Protein AF-A0A834F6U3-F1 (afdb_monomer_lite)

Sequence (117 aa):
MVTADEQFSKVERSLKWQFEKYKKMIDALPEDVEKRSEDFVEVYHNKLGDKRLNTLYESVIGVSKVFSKPILQVYKEDPCSDRDSMITLCHQLFYLFGIGCI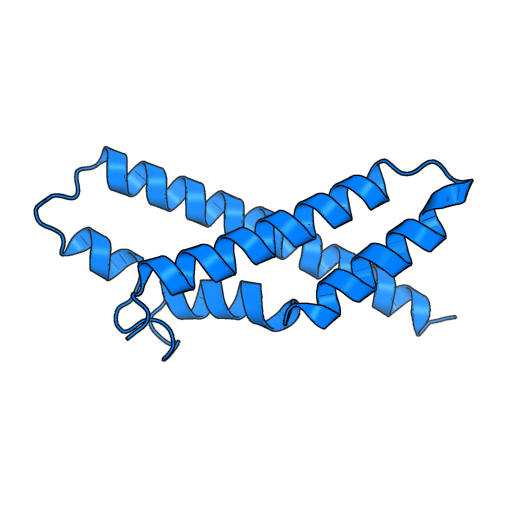TTMAHAVLIGTTWSA

Organism: Oryzias melastigma (NCBI:txid30732)

Secondary structure (DSSP, 8-state):
---HHHHHHHHHHHHHHHHHHHHHHHT--GGGHHHHHHHHHHHHHHTTHHHHHHHHHHHHTT--TTSSS-HHHHHHH-TT--HHHHHHHHHHHHHHHHHHHHHHHHHHHHHHHHS--

InterPro domains:
  IPR039051 SE-cephalotoxin-like [PTHR40472] (4-113)
  IPR060559 Cephalotoxin-like, helical domain [PF27742] (4-114)

pLDDT: mean 78.99, std 13.83, range [40.97, 95.25]

Structure (mmCIF, N/CA/C/O backbone):
data_AF-A0A834F6U3-F1
#
_entry.id   AF-A0A834F6U3-F1
#
loop_
_atom_site.group_PDB
_atom_site.id
_atom_site.type_symbol
_atom_site.label_atom_id
_atom_site.label_alt_id
_atom_site.label_comp_id
_atom_site.label_asym_id
_atom_site.label_entity_id
_atom_site.label_seq_id
_atom_site.pdbx_PDB_ins_code
_atom_site.Cartn_x
_atom_site.Cartn_y
_atom_site.Cartn_z
_atom_site.occupancy
_atom_site.B_iso_or_equiv
_atom_site.auth_seq_id
_atom_site.auth_comp_id
_atom_site.auth_asym_id
_atom_site.auth_atom_id
_atom_site.pdbx_PDB_model_num
ATOM 1 N N . MET A 1 1 ? -7.287 3.026 -24.358 1.00 43.53 1 MET A N 1
ATOM 2 C CA . MET A 1 1 ? -6.412 2.062 -23.657 1.00 43.53 1 MET A CA 1
ATOM 3 C C . MET A 1 1 ? -5.811 2.790 -22.474 1.00 43.53 1 MET A C 1
ATOM 5 O O . MET A 1 1 ? -5.288 3.871 -22.681 1.00 43.53 1 MET A O 1
ATOM 9 N N . VAL A 1 2 ? -5.955 2.249 -21.266 1.00 53.31 2 VAL A N 1
ATOM 10 C CA . VAL A 1 2 ? -5.256 2.748 -20.068 1.00 53.31 2 VAL A CA 1
ATOM 11 C C . VAL A 1 2 ? -3.812 2.255 -20.178 1.00 53.31 2 VAL A C 1
ATOM 13 O O . VAL A 1 2 ? -3.614 1.082 -20.497 1.00 53.31 2 VAL A O 1
ATOM 16 N N . THR A 1 3 ? -2.821 3.127 -20.005 1.00 62.66 3 THR A N 1
ATOM 17 C CA . THR A 1 3 ? -1.404 2.730 -20.089 1.00 62.66 3 THR A CA 1
ATOM 18 C C . THR A 1 3 ? -0.989 1.935 -18.846 1.00 62.66 3 THR A C 1
ATOM 20 O O . THR A 1 3 ? -1.646 2.004 -17.803 1.00 62.66 3 THR A O 1
ATOM 23 N N . ALA A 1 4 ? 0.109 1.178 -18.938 1.00 63.66 4 ALA A N 1
ATOM 24 C CA . ALA A 1 4 ? 0.685 0.478 -17.787 1.00 63.66 4 ALA A CA 1
ATOM 25 C C . ALA A 1 4 ? 0.957 1.449 -16.616 1.00 63.66 4 ALA A C 1
ATOM 27 O O . ALA A 1 4 ? 0.641 1.142 -15.467 1.00 63.66 4 ALA A O 1
ATOM 28 N N . ASP A 1 5 ? 1.412 2.667 -16.916 1.00 66.31 5 ASP A N 1
ATOM 29 C CA . ASP A 1 5 ? 1.673 3.718 -15.924 1.00 66.31 5 ASP A CA 1
ATOM 30 C C . ASP A 1 5 ? 0.411 4.168 -15.180 1.00 66.31 5 ASP A C 1
ATOM 32 O O . ASP A 1 5 ? 0.431 4.386 -13.965 1.00 66.31 5 ASP A O 1
ATOM 36 N N . GLU A 1 6 ? -0.724 4.276 -15.877 1.00 68.81 6 GLU A N 1
ATOM 37 C CA . GLU A 1 6 ? -2.000 4.641 -15.258 1.00 68.81 6 GLU A CA 1
ATOM 38 C C . GLU A 1 6 ? -2.521 3.539 -14.326 1.00 68.81 6 GLU A C 1
ATOM 40 O O . GLU A 1 6 ? -3.146 3.827 -13.298 1.00 68.81 6 GLU A O 1
ATOM 45 N N . GLN A 1 7 ? -2.279 2.269 -14.657 1.00 71.50 7 GLN A N 1
ATOM 46 C CA . GLN A 1 7 ? -2.641 1.141 -13.797 1.00 71.50 7 GLN A CA 1
ATOM 47 C C . GLN A 1 7 ? -1.719 1.047 -12.583 1.00 71.50 7 GLN A C 1
ATOM 49 O O . GLN A 1 7 ? -2.217 0.882 -11.465 1.00 71.50 7 GLN A O 1
ATOM 54 N N . PHE A 1 8 ? -0.410 1.222 -12.780 1.00 75.56 8 PHE A N 1
ATOM 55 C CA . PHE A 1 8 ? 0.568 1.277 -11.696 1.00 75.56 8 PHE A CA 1
ATOM 56 C C . PHE A 1 8 ? 0.228 2.400 -10.719 1.00 75.56 8 PHE A C 1
ATOM 58 O O . PHE A 1 8 ? 0.054 2.153 -9.527 1.00 75.56 8 PHE A O 1
ATOM 65 N N . SER A 1 9 ? -0.027 3.602 -11.241 1.00 80.75 9 SER A N 1
ATOM 66 C CA . SER A 1 9 ? -0.419 4.772 -10.452 1.00 80.75 9 SER A CA 1
ATOM 67 C C . SER A 1 9 ? -1.673 4.523 -9.608 1.00 80.75 9 SER A C 1
ATOM 69 O O . SER A 1 9 ? -1.788 5.021 -8.488 1.00 80.75 9 SER A O 1
ATOM 71 N N . LYS A 1 10 ? -2.645 3.752 -10.114 1.00 81.88 10 LYS A N 1
ATOM 72 C CA . LYS A 1 10 ? -3.852 3.391 -9.348 1.00 81.88 10 LYS A CA 1
ATOM 73 C C . LYS A 1 10 ? -3.536 2.442 -8.194 1.00 81.88 10 LYS A C 1
ATOM 75 O O . LYS A 1 10 ? -4.091 2.618 -7.110 1.00 81.88 10 LYS A O 1
ATOM 80 N N . VAL A 1 11 ? -2.675 1.450 -8.421 1.00 83.44 11 VAL A N 1
ATOM 81 C CA . VAL A 1 11 ? -2.231 0.514 -7.376 1.00 83.44 11 VAL A CA 1
ATOM 82 C C . VAL A 1 11 ? -1.422 1.260 -6.314 1.00 83.44 11 VAL A C 1
ATOM 84 O O . VAL A 1 11 ? -1.755 1.173 -5.134 1.00 83.44 11 VAL A O 1
ATOM 87 N N . GLU A 1 12 ? -0.456 2.078 -6.733 1.00 87.06 12 GLU A N 1
ATOM 88 C CA . GLU A 1 12 ? 0.372 2.913 -5.859 1.00 87.06 12 GLU A CA 1
ATOM 89 C C . GLU A 1 12 ? -0.478 3.825 -4.963 1.00 87.06 12 GLU A C 1
ATOM 91 O O . GLU A 1 12 ? -0.341 3.802 -3.738 1.00 87.06 12 GLU A O 1
ATOM 96 N N . ARG A 1 13 ? -1.399 4.603 -5.551 1.00 88.75 13 ARG A N 1
ATOM 97 C CA . ARG A 1 13 ? -2.282 5.501 -4.785 1.00 88.75 13 ARG A CA 1
ATOM 98 C C . ARG A 1 13 ? -3.141 4.740 -3.785 1.00 88.75 13 ARG A C 1
ATOM 100 O O . ARG A 1 13 ? -3.365 5.233 -2.684 1.00 88.75 13 ARG A O 1
ATOM 107 N N . SER A 1 14 ? -3.622 3.554 -4.158 1.00 86.88 14 SER A N 1
ATOM 108 C CA . SER A 1 14 ? -4.447 2.735 -3.271 1.00 86.88 14 SER A CA 1
ATOM 109 C C . SER A 1 14 ? -3.657 2.243 -2.059 1.00 86.88 14 SER A C 1
ATOM 111 O O . SER A 1 14 ? -4.144 2.376 -0.940 1.00 86.88 14 SER A O 1
ATOM 113 N N . LEU A 1 15 ? -2.444 1.721 -2.270 1.00 90.06 15 LEU A N 1
ATOM 114 C CA . LEU A 1 15 ? -1.579 1.231 -1.192 1.00 90.06 15 LEU A CA 1
ATOM 115 C C . LEU A 1 15 ? -1.181 2.366 -0.239 1.00 90.06 15 LEU A C 1
ATOM 117 O O . LEU A 1 15 ? -1.318 2.230 0.976 1.00 90.06 15 LEU A O 1
ATOM 121 N N . LYS A 1 16 ? -0.784 3.524 -0.783 1.00 92.50 16 LYS A N 1
ATOM 122 C CA . LYS A 1 16 ? -0.479 4.718 0.023 1.00 92.50 16 LYS A CA 1
ATOM 123 C C . LYS A 1 16 ? -1.688 5.181 0.836 1.00 92.50 16 LYS A C 1
ATOM 125 O O . LYS A 1 16 ? -1.551 5.483 2.014 1.00 92.50 16 LYS A O 1
ATOM 130 N N . TRP A 1 17 ? -2.880 5.200 0.239 1.00 89.88 17 TRP A N 1
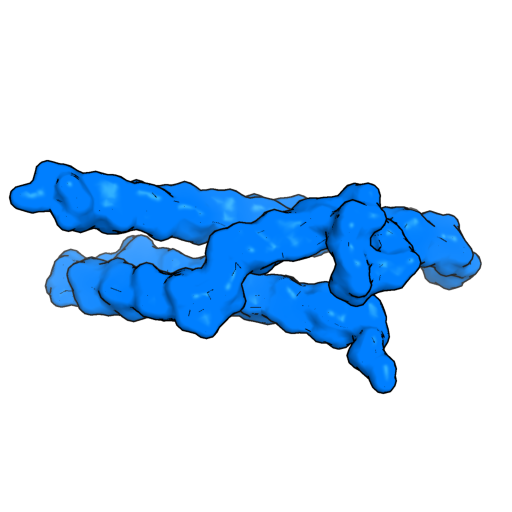ATOM 131 C CA . TRP A 1 17 ? -4.095 5.620 0.939 1.00 89.88 17 TRP A CA 1
ATOM 132 C C . TRP A 1 17 ? -4.479 4.688 2.094 1.00 89.88 17 TRP A C 1
ATOM 134 O O . TRP A 1 17 ? -4.834 5.160 3.173 1.00 89.88 17 TRP A O 1
ATOM 144 N N . GLN A 1 18 ? -4.379 3.372 1.893 1.00 89.69 18 GLN A N 1
ATOM 145 C CA . GLN A 1 18 ? -4.603 2.395 2.962 1.00 89.69 18 GLN A CA 1
ATOM 146 C C . GLN A 1 18 ? -3.606 2.581 4.104 1.00 89.69 18 GLN A C 1
ATOM 148 O O . GLN A 1 18 ? -3.997 2.558 5.270 1.00 89.69 18 GLN A O 1
ATOM 153 N N . PHE A 1 19 ? -2.335 2.814 3.777 1.00 93.50 19 PHE A N 1
ATOM 154 C CA . PHE A 1 19 ? -1.304 3.044 4.782 1.00 93.50 19 PHE A CA 1
ATOM 155 C C . PHE A 1 19 ? -1.523 4.346 5.560 1.00 93.50 19 PHE A C 1
ATOM 157 O O . PHE A 1 19 ? -1.353 4.371 6.774 1.00 93.50 19 PHE A O 1
ATOM 164 N N . GLU A 1 20 ? -1.992 5.410 4.908 1.00 93.75 20 GLU A N 1
ATOM 165 C CA . GLU A 1 20 ? -2.372 6.650 5.595 1.00 93.75 20 GLU A CA 1
ATOM 166 C C . GLU A 1 20 ? -3.546 6.451 6.565 1.00 93.75 20 GLU A C 1
ATOM 168 O O . GLU A 1 20 ? -3.587 7.063 7.633 1.00 93.75 20 GLU A O 1
ATOM 173 N N . LYS A 1 21 ? -4.500 5.573 6.240 1.00 91.62 21 LYS A N 1
ATOM 174 C CA . LYS A 1 21 ? -5.583 5.214 7.166 1.00 91.62 21 LYS A CA 1
ATOM 175 C C . LYS A 1 21 ? -5.090 4.372 8.335 1.00 91.62 21 LYS A C 1
ATOM 177 O O . LYS A 1 21 ? -5.469 4.657 9.465 1.00 91.62 21 LYS A O 1
ATOM 182 N N . TYR A 1 22 ? -4.194 3.425 8.076 1.00 92.88 22 TYR A N 1
ATOM 183 C CA . TYR A 1 22 ? -3.512 2.672 9.124 1.00 92.88 22 TYR A CA 1
ATOM 184 C C . TYR A 1 22 ? -2.742 3.597 10.080 1.00 92.88 22 TYR A C 1
ATOM 186 O O . TYR A 1 22 ? -2.903 3.491 11.291 1.00 92.88 22 TYR A O 1
ATOM 194 N N . LYS A 1 23 ? -1.981 4.568 9.557 1.00 95.00 23 LYS A N 1
ATOM 195 C CA . LYS A 1 23 ? -1.281 5.570 10.377 1.00 95.00 23 LYS A CA 1
ATOM 196 C C . LYS A 1 23 ? -2.239 6.346 11.283 1.00 95.00 23 LYS A C 1
ATOM 198 O O . LYS A 1 23 ? -2.021 6.442 12.480 1.00 95.00 23 LYS A O 1
ATOM 203 N N . LYS A 1 24 ? -3.363 6.816 10.736 1.00 94.12 24 LYS A N 1
ATOM 204 C CA . LYS A 1 24 ? -4.394 7.512 11.527 1.00 94.12 24 LYS A CA 1
ATOM 205 C C . LYS A 1 24 ? -5.026 6.650 12.616 1.00 94.12 24 LYS A C 1
ATOM 207 O O . LYS A 1 24 ? -5.530 7.204 13.584 1.00 94.12 24 LYS A O 1
ATOM 212 N N . MET A 1 25 ? -5.057 5.334 12.430 1.00 93.44 25 MET A N 1
ATOM 213 C CA . MET A 1 25 ? -5.549 4.393 13.430 1.00 93.44 25 MET A CA 1
ATOM 214 C C . MET A 1 25 ? -4.536 4.197 14.559 1.00 93.44 25 MET A C 1
ATOM 216 O O . MET A 1 25 ? -4.925 4.263 15.718 1.00 93.44 25 MET A O 1
ATOM 220 N N . ILE A 1 26 ? -3.249 4.011 14.248 1.00 93.56 26 ILE A N 1
ATOM 221 C CA . ILE A 1 26 ? -2.211 3.852 15.284 1.00 93.56 26 ILE A CA 1
ATOM 222 C C . ILE A 1 26 ? -1.924 5.152 16.049 1.00 93.56 26 ILE A C 1
ATOM 224 O O . ILE A 1 26 ? -1.545 5.094 17.212 1.00 93.56 26 ILE A O 1
ATOM 228 N N . ASP A 1 27 ? -2.139 6.309 15.415 1.00 95.25 27 ASP A N 1
ATOM 229 C CA . ASP A 1 27 ? -1.965 7.633 16.025 1.00 95.25 27 ASP A CA 1
ATOM 230 C C . ASP A 1 27 ? -3.235 8.116 16.763 1.00 95.25 27 ASP A C 1
ATOM 232 O O . ASP A 1 27 ? -3.288 9.253 17.238 1.00 95.25 27 ASP A O 1
ATOM 236 N N . ALA A 1 28 ? -4.291 7.296 16.822 1.00 94.06 28 ALA A N 1
ATOM 237 C CA . ALA A 1 28 ? -5.562 7.673 17.428 1.00 94.06 28 ALA A CA 1
ATOM 238 C C . ALA A 1 28 ? -5.466 7.772 18.958 1.00 94.06 28 ALA A C 1
ATOM 240 O O . ALA A 1 28 ? -4.815 6.959 19.616 1.00 94.06 28 ALA A O 1
ATOM 241 N N . LEU A 1 29 ? -6.182 8.742 19.536 1.00 93.38 29 LEU A N 1
ATOM 242 C CA . LEU A 1 29 ? -6.429 8.766 20.978 1.00 93.38 29 LEU A CA 1
ATOM 243 C C . LEU A 1 29 ? -7.274 7.547 21.381 1.00 93.38 29 LEU A C 1
ATOM 245 O O . LEU A 1 29 ? -8.080 7.099 20.564 1.00 93.38 29 LEU A O 1
ATOM 249 N N . PRO A 1 30 ? -7.161 7.037 22.624 1.00 91.31 30 PRO A N 1
ATOM 250 C CA . PRO A 1 30 ? -7.889 5.845 23.071 1.00 91.31 30 PRO A CA 1
ATOM 251 C C . PRO A 1 30 ? -9.401 5.882 22.798 1.00 91.31 30 PRO A C 1
ATOM 253 O O . PRO A 1 30 ? -9.973 4.872 22.402 1.00 91.31 30 PRO A O 1
ATOM 256 N N . GLU A 1 31 ? -10.030 7.051 22.947 1.00 93.44 31 GLU A N 1
ATOM 257 C CA . GLU A 1 31 ? -11.455 7.284 22.661 1.00 93.44 31 GLU A CA 1
ATOM 258 C C . GLU A 1 31 ? -11.848 7.189 21.175 1.00 93.44 31 GLU A C 1
ATOM 260 O O . GLU A 1 31 ? -13.014 6.961 20.866 1.00 93.44 31 GLU A O 1
ATOM 265 N N . ASP A 1 32 ? -10.890 7.326 20.255 1.00 92.50 32 ASP A N 1
ATOM 266 C CA . ASP A 1 32 ? -11.107 7.292 18.805 1.00 92.50 32 ASP A CA 1
ATOM 267 C C . ASP A 1 32 ? -10.657 5.968 18.157 1.00 92.50 32 ASP A C 1
ATOM 269 O O . ASP A 1 32 ? -10.937 5.748 16.975 1.00 92.50 32 ASP A O 1
ATOM 273 N N . VAL A 1 33 ? -9.950 5.088 18.881 1.00 90.12 33 VAL A N 1
ATOM 274 C CA . VAL A 1 33 ? -9.326 3.873 18.311 1.00 90.12 33 VAL A CA 1
ATOM 275 C C . VAL A 1 33 ? -10.348 2.981 17.609 1.00 90.12 33 VAL A C 1
ATOM 277 O O . VAL A 1 33 ? -10.084 2.520 16.499 1.00 90.12 33 VAL A O 1
ATOM 280 N N . GLU A 1 34 ? -11.515 2.760 18.216 1.00 90.25 34 GLU A N 1
ATOM 281 C CA . GLU A 1 34 ? -12.571 1.910 17.652 1.00 90.25 34 GLU A CA 1
ATOM 282 C C . GLU A 1 34 ? -13.056 2.463 16.307 1.00 90.25 34 GLU A C 1
ATOM 284 O O . GLU A 1 34 ? -12.897 1.821 15.268 1.00 90.25 34 GLU A O 1
ATOM 289 N N . LYS A 1 35 ? -13.494 3.726 16.295 1.00 92.25 35 LYS A N 1
ATOM 290 C CA . LYS A 1 35 ? -13.933 4.424 15.081 1.00 92.25 35 LYS A CA 1
ATOM 291 C C . LYS A 1 35 ? -12.858 4.443 13.991 1.00 92.25 35 LYS A C 1
ATOM 293 O O . LYS A 1 35 ? -13.152 4.297 12.808 1.00 92.25 35 LYS A O 1
ATOM 298 N N . ARG A 1 36 ? -11.590 4.651 14.358 1.00 90.44 36 ARG A N 1
ATOM 299 C CA . ARG A 1 36 ? -10.478 4.672 13.392 1.00 90.44 36 ARG A CA 1
ATOM 300 C C . ARG A 1 36 ? -10.150 3.284 12.847 1.00 90.44 36 ARG A C 1
ATOM 302 O O . ARG A 1 36 ? -9.712 3.187 11.700 1.00 90.44 36 ARG A O 1
ATOM 309 N N . SER A 1 37 ? -10.376 2.242 13.640 1.00 90.50 37 SER A N 1
ATOM 310 C CA . SER A 1 37 ? -10.244 0.849 13.212 1.00 90.50 37 SER A CA 1
ATOM 311 C C . SER A 1 37 ? -11.339 0.487 12.209 1.00 90.50 37 SER A C 1
ATOM 313 O O . SER A 1 37 ? -11.032 -0.069 11.155 1.00 90.50 37 SER A O 1
ATOM 315 N N . GLU A 1 38 ? -12.587 0.888 12.466 1.00 90.75 38 GLU A N 1
ATOM 316 C CA . GLU A 1 38 ? -13.706 0.730 11.525 1.00 90.75 38 GLU A CA 1
ATOM 317 C C . GLU A 1 38 ? -13.448 1.467 10.202 1.00 90.75 38 GLU A C 1
ATOM 319 O O . GLU A 1 38 ? -13.505 0.853 9.135 1.00 90.75 38 GLU A O 1
ATOM 324 N N . ASP A 1 39 ? -13.058 2.749 10.267 1.00 90.12 39 ASP A N 1
ATOM 325 C CA . ASP A 1 39 ? -12.665 3.561 9.104 1.00 90.12 39 ASP A CA 1
ATOM 326 C C . ASP A 1 39 ? -11.577 2.861 8.265 1.00 90.12 39 ASP A C 1
ATOM 328 O O . ASP A 1 39 ? -11.580 2.916 7.030 1.00 90.12 39 ASP A O 1
ATOM 332 N N . PHE A 1 40 ? -10.587 2.254 8.929 1.00 91.12 40 PHE A N 1
ATOM 333 C CA . PHE A 1 40 ? -9.497 1.547 8.265 1.00 91.12 40 PHE A CA 1
ATOM 334 C C . PHE A 1 40 ? -9.992 0.275 7.568 1.00 91.12 40 PHE A C 1
ATOM 336 O O . PHE A 1 40 ? -9.696 0.085 6.384 1.00 91.12 40 PHE A O 1
ATOM 343 N N . VAL A 1 41 ? -10.770 -0.562 8.263 1.00 89.56 41 VAL A N 1
ATOM 344 C CA . VAL A 1 41 ? -11.336 -1.804 7.710 1.00 89.56 41 VAL A CA 1
ATOM 345 C C . VAL A 1 41 ? -12.244 -1.503 6.517 1.00 89.56 41 VAL A C 1
ATOM 347 O O . VAL A 1 41 ? -12.124 -2.150 5.472 1.00 89.56 41 VAL A O 1
ATOM 350 N N . GLU A 1 42 ? -13.090 -0.476 6.618 1.00 87.50 42 GLU A N 1
ATOM 351 C CA . GLU A 1 42 ? -13.972 -0.054 5.531 1.00 87.50 42 GLU A CA 1
ATOM 352 C C . GLU A 1 42 ? -13.166 0.364 4.291 1.00 87.50 42 GLU A C 1
ATOM 354 O O . GLU A 1 42 ? -13.417 -0.106 3.176 1.00 87.50 42 GLU A O 1
ATOM 359 N N . VAL A 1 43 ? -12.147 1.213 4.470 1.00 83.81 43 VAL A N 1
ATOM 360 C CA . VAL A 1 43 ? -11.281 1.654 3.366 1.00 83.81 43 VAL A CA 1
ATOM 361 C C . VAL A 1 43 ? -10.522 0.484 2.747 1.00 83.81 43 VAL A C 1
ATOM 363 O O . VAL A 1 43 ? -10.338 0.449 1.523 1.00 83.81 43 VAL A O 1
ATOM 366 N N . TYR A 1 44 ? -10.081 -0.468 3.565 1.00 83.38 44 TYR A N 1
ATOM 367 C CA . TYR A 1 44 ? -9.383 -1.650 3.093 1.00 83.38 44 TYR A CA 1
ATOM 368 C C . TYR A 1 44 ? -10.300 -2.512 2.200 1.00 83.38 44 TYR A C 1
ATOM 370 O O . TYR A 1 44 ? -9.924 -2.824 1.067 1.00 83.38 44 TYR A O 1
ATOM 378 N N . HIS A 1 45 ? -11.544 -2.781 2.615 1.00 80.50 45 HIS A N 1
ATOM 379 C CA . HIS A 1 45 ? -12.521 -3.539 1.817 1.00 80.50 45 HIS A CA 1
ATOM 380 C C . HIS A 1 45 ? -12.987 -2.803 0.548 1.00 80.50 45 HIS A C 1
ATOM 382 O O . HIS A 1 45 ? -12.940 -3.364 -0.553 1.00 80.50 45 HIS A O 1
ATOM 388 N N . ASN A 1 46 ? -13.373 -1.528 0.657 1.00 73.19 46 ASN A N 1
ATOM 389 C CA . ASN A 1 46 ? -13.985 -0.767 -0.441 1.00 73.19 46 ASN A CA 1
ATOM 390 C C . ASN A 1 46 ? -13.043 -0.509 -1.635 1.00 73.19 46 ASN A C 1
ATOM 392 O O . ASN A 1 46 ? -13.495 -0.117 -2.715 1.00 73.19 46 ASN A O 1
ATOM 396 N N . LYS A 1 47 ? -11.726 -0.710 -1.485 1.00 62.91 47 LYS A N 1
ATOM 397 C CA . LYS A 1 47 ? -10.726 -0.431 -2.538 1.00 62.91 47 LYS A CA 1
ATOM 398 C C . LYS A 1 47 ? -10.113 -1.664 -3.204 1.00 62.91 47 LYS A C 1
ATOM 400 O O . LYS A 1 47 ? -9.122 -1.513 -3.928 1.00 62.91 47 LYS A O 1
ATOM 405 N N . LEU A 1 48 ? -10.745 -2.836 -3.067 1.00 61.84 48 LEU A N 1
ATOM 406 C CA . LEU A 1 48 ? -10.187 -4.138 -3.472 1.00 61.84 48 LEU A CA 1
ATOM 407 C C . LEU A 1 48 ? -8.908 -4.466 -2.682 1.00 61.84 48 LEU A C 1
ATOM 409 O O . LEU A 1 48 ? -7.955 -4.970 -3.272 1.00 61.84 48 LEU A O 1
ATOM 413 N N . GLY A 1 49 ? -8.847 -4.120 -1.390 1.00 56.78 49 GLY A N 1
ATOM 414 C CA . GLY 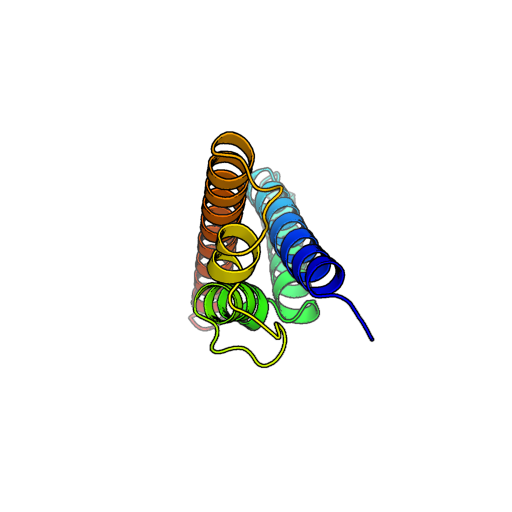A 1 49 ? -7.596 -4.049 -0.631 1.00 56.78 49 GLY A CA 1
ATOM 415 C C . GLY A 1 49 ? -6.729 -5.298 -0.689 1.00 56.78 49 GLY A C 1
ATOM 416 O O . GLY A 1 49 ? -5.568 -5.185 -1.075 1.00 56.78 49 GLY A O 1
ATOM 417 N N . ASP A 1 50 ? -7.321 -6.476 -0.499 1.00 54.97 50 ASP A N 1
ATOM 418 C CA . ASP A 1 50 ? -6.610 -7.761 -0.608 1.00 54.97 50 ASP A CA 1
ATOM 419 C C . ASP A 1 50 ? -6.048 -8.028 -2.005 1.00 54.97 50 ASP A C 1
ATOM 421 O O . ASP A 1 50 ? -5.016 -8.674 -2.190 1.00 54.97 50 ASP A O 1
ATOM 425 N N . LYS A 1 51 ? -6.723 -7.516 -3.034 1.00 65.69 51 LYS A N 1
ATOM 426 C CA . LYS A 1 51 ? -6.303 -7.720 -4.416 1.00 65.69 51 LYS A CA 1
ATOM 427 C C . LYS A 1 51 ? -5.236 -6.724 -4.833 1.00 65.69 51 LYS A C 1
ATOM 429 O O . LYS A 1 51 ? -4.590 -6.990 -5.833 1.00 65.69 51 LYS A O 1
ATOM 434 N N . ARG A 1 52 ? -5.013 -5.601 -4.138 1.00 75.38 52 ARG A N 1
ATOM 435 C CA . ARG A 1 52 ? -4.060 -4.566 -4.594 1.00 75.38 52 ARG A CA 1
ATOM 436 C C . ARG A 1 52 ? -2.607 -4.980 -4.413 1.00 75.38 52 ARG A C 1
ATOM 438 O O . ARG A 1 52 ? -1.840 -4.816 -5.358 1.00 75.38 52 ARG A O 1
ATOM 445 N N . LEU A 1 53 ? -2.251 -5.550 -3.263 1.00 82.44 53 LEU A N 1
ATOM 446 C CA . LEU A 1 53 ? -0.903 -6.081 -3.048 1.00 82.44 53 LEU A CA 1
ATOM 447 C C . LEU A 1 53 ? -0.627 -7.271 -3.977 1.00 82.44 53 LEU A C 1
ATOM 449 O O . LEU A 1 53 ? 0.407 -7.302 -4.640 1.00 82.44 53 LEU A O 1
ATOM 453 N N . ASN A 1 54 ? -1.594 -8.183 -4.111 1.00 82.88 54 ASN A N 1
ATOM 454 C CA . ASN A 1 54 ? -1.511 -9.287 -5.069 1.00 82.88 54 ASN A CA 1
ATOM 455 C C . ASN A 1 54 ? -1.420 -8.786 -6.514 1.00 82.88 54 ASN A C 1
ATOM 457 O O . ASN A 1 54 ? -0.587 -9.266 -7.270 1.00 82.88 54 ASN A O 1
ATOM 461 N N . THR A 1 55 ? -2.184 -7.754 -6.884 1.00 80.81 55 THR A N 1
ATOM 462 C CA . THR A 1 55 ? -2.080 -7.123 -8.207 1.00 80.81 55 THR A CA 1
ATOM 463 C C . THR A 1 55 ? -0.673 -6.573 -8.403 1.00 80.81 55 THR A C 1
ATOM 465 O O . THR A 1 55 ? -0.084 -6.842 -9.441 1.00 80.81 55 THR A O 1
ATOM 468 N N . LEU A 1 56 ? -0.099 -5.845 -7.436 1.00 84.19 56 LEU A N 1
ATOM 469 C CA . LEU A 1 56 ? 1.279 -5.349 -7.531 1.00 84.19 56 LEU A CA 1
ATOM 470 C C . LEU A 1 56 ? 2.269 -6.501 -7.753 1.00 84.19 56 LEU A C 1
ATOM 472 O O . LEU A 1 56 ? 3.078 -6.433 -8.674 1.00 84.19 56 LEU A O 1
ATOM 476 N N . TYR A 1 57 ? 2.161 -7.570 -6.962 1.00 84.69 57 TYR A N 1
ATOM 477 C CA . TYR A 1 57 ? 2.989 -8.766 -7.101 1.00 84.69 57 TYR A CA 1
ATOM 478 C C . TYR A 1 57 ? 2.870 -9.392 -8.495 1.00 84.69 57 TYR A C 1
ATOM 480 O O . TYR A 1 57 ? 3.870 -9.507 -9.203 1.00 84.69 57 TYR A O 1
ATOM 488 N N . GLU A 1 58 ? 1.651 -9.711 -8.933 1.00 82.88 58 GLU A N 1
ATOM 489 C CA . GLU A 1 58 ? 1.374 -10.302 -10.245 1.00 82.88 58 GLU A CA 1
ATOM 490 C C . GLU A 1 58 ? 1.864 -9.420 -11.405 1.00 82.88 58 GLU A C 1
ATOM 492 O O . GLU A 1 58 ? 2.210 -9.930 -12.469 1.00 82.88 58 GLU A O 1
ATOM 497 N N . SER A 1 59 ? 1.908 -8.101 -11.208 1.00 77.88 59 SER A N 1
ATOM 498 C CA . SER A 1 59 ? 2.398 -7.127 -12.195 1.00 77.88 59 SER A CA 1
ATOM 499 C C . SER A 1 59 ? 3.920 -7.104 -12.289 1.00 77.88 59 SER A C 1
ATOM 501 O O . SER A 1 59 ? 4.482 -6.932 -13.370 1.00 77.88 59 SER A O 1
ATOM 503 N N . VAL A 1 60 ? 4.603 -7.306 -11.161 1.00 79.19 60 VAL A N 1
ATOM 504 C CA . VAL A 1 60 ? 6.064 -7.431 -11.115 1.00 79.19 60 VAL A CA 1
ATOM 505 C C . VAL A 1 60 ? 6.512 -8.734 -11.773 1.00 79.19 60 VAL A C 1
ATOM 507 O O . VAL A 1 60 ? 7.454 -8.711 -12.562 1.00 79.19 60 VAL A O 1
ATOM 510 N N . ILE A 1 61 ? 5.822 -9.848 -11.502 1.00 78.62 61 ILE A N 1
ATOM 511 C CA . ILE A 1 61 ? 6.180 -11.167 -12.054 1.00 78.62 61 ILE A CA 1
ATOM 512 C C . ILE A 1 61 ? 5.599 -11.439 -13.451 1.00 78.62 61 ILE A C 1
ATOM 514 O O . ILE A 1 61 ? 5.904 -12.469 -14.045 1.00 78.62 61 ILE A O 1
ATOM 518 N N . GLY A 1 62 ? 4.765 -10.539 -13.985 1.00 69.25 62 GLY A N 1
ATOM 519 C CA . GLY A 1 62 ? 4.203 -10.658 -15.335 1.00 69.25 62 GLY A CA 1
ATOM 520 C C . GLY A 1 62 ? 3.063 -11.664 -15.494 1.00 69.25 62 GLY A C 1
ATOM 521 O O . GLY A 1 62 ? 2.790 -12.099 -16.608 1.00 69.25 62 GLY A O 1
ATOM 522 N N . VAL A 1 63 ? 2.408 -12.054 -14.399 1.00 68.50 63 VAL A N 1
ATOM 523 C CA . VAL A 1 63 ? 1.266 -12.989 -14.404 1.00 68.50 63 VAL A CA 1
ATOM 524 C C . VAL A 1 63 ? -0.062 -12.253 -14.603 1.00 68.50 63 VAL A C 1
ATOM 526 O O . VAL A 1 63 ? -1.018 -12.798 -15.156 1.00 68.50 63 VAL A O 1
ATOM 529 N N . SER A 1 64 ? -0.130 -10.993 -14.178 1.00 61.44 64 SER A N 1
ATOM 530 C CA . SER A 1 64 ? -1.339 -10.182 -14.279 1.00 61.44 64 SER A CA 1
ATOM 531 C C . SER A 1 64 ? -1.607 -9.742 -15.720 1.00 61.44 64 SER A C 1
ATOM 533 O O . SER A 1 64 ? -0.778 -9.082 -16.338 1.00 61.44 64 SER A O 1
ATOM 535 N N . LYS A 1 65 ? -2.828 -9.993 -16.220 1.00 56.34 65 LYS A N 1
ATOM 536 C CA . LYS A 1 65 ? -3.337 -9.417 -17.486 1.00 56.34 65 LYS A CA 1
ATOM 537 C C . LYS A 1 65 ? -3.522 -7.897 -17.430 1.00 56.34 65 LYS A C 1
ATOM 539 O O . LYS A 1 65 ? -3.863 -7.292 -18.445 1.00 56.34 65 LYS A O 1
ATOM 544 N N . VAL A 1 66 ? -3.395 -7.292 -16.245 1.00 52.69 66 VAL A N 1
ATOM 545 C CA . VAL A 1 66 ? -3.520 -5.843 -16.075 1.00 52.69 66 VAL A CA 1
ATOM 546 C C . VAL A 1 66 ? -2.337 -5.177 -16.765 1.00 52.69 66 VAL A C 1
ATOM 548 O O . VAL A 1 66 ? -2.565 -4.282 -17.566 1.00 52.69 66 VAL A O 1
ATOM 551 N N . PHE A 1 67 ? -1.121 -5.692 -16.573 1.00 57.25 67 PHE A N 1
ATOM 552 C CA . PHE A 1 67 ? 0.090 -5.158 -17.188 1.00 57.25 67 PHE A CA 1
ATOM 553 C C . PHE A 1 67 ? 0.493 -6.022 -18.380 1.00 57.25 67 PHE A C 1
ATOM 555 O O . PHE A 1 67 ? 0.706 -7.221 -18.258 1.00 57.25 67 PHE A O 1
ATOM 562 N N . SER A 1 68 ? 0.609 -5.413 -19.557 1.00 55.16 68 SER A N 1
ATOM 563 C CA . SER A 1 68 ? 0.967 -6.108 -20.801 1.00 55.16 68 SER A CA 1
ATOM 564 C C . SER A 1 68 ? 2.415 -6.618 -20.834 1.00 55.16 68 SER A C 1
ATOM 566 O O . SER A 1 68 ? 2.749 -7.432 -21.693 1.00 55.16 68 SER A O 1
ATOM 568 N N . LYS A 1 69 ? 3.266 -6.157 -19.910 1.00 62.97 69 LYS A N 1
ATOM 569 C CA . LYS A 1 69 ? 4.650 -6.600 -19.707 1.00 62.97 69 LYS A CA 1
ATOM 570 C C . LYS A 1 69 ? 5.004 -6.550 -18.209 1.00 62.97 69 LYS A C 1
ATOM 572 O O . LYS A 1 69 ? 4.493 -5.664 -17.519 1.00 62.97 69 LYS A O 1
ATOM 577 N N . PRO A 1 70 ? 5.886 -7.435 -17.703 1.00 70.31 70 PRO A N 1
ATOM 578 C CA . PRO A 1 70 ? 6.385 -7.346 -16.331 1.00 70.31 70 PRO A CA 1
ATOM 579 C C . PRO A 1 70 ? 7.047 -5.987 -16.086 1.00 70.31 70 PRO A C 1
ATOM 581 O O . PRO A 1 70 ? 7.856 -5.548 -16.904 1.00 70.31 70 PRO A O 1
ATOM 584 N N . ILE A 1 71 ? 6.753 -5.335 -14.958 1.00 70.25 71 ILE A N 1
ATOM 585 C CA . ILE A 1 71 ? 7.252 -3.975 -14.661 1.00 70.25 71 ILE A CA 1
ATOM 586 C C . ILE A 1 71 ? 8.785 -3.902 -14.768 1.00 70.25 71 ILE A C 1
ATOM 588 O O . ILE A 1 71 ? 9.327 -2.995 -15.391 1.00 70.25 71 ILE A O 1
ATOM 592 N N . LEU A 1 72 ? 9.491 -4.906 -14.243 1.00 68.94 72 LEU A N 1
ATOM 593 C CA . LEU A 1 72 ? 10.956 -4.960 -14.310 1.00 68.94 72 LEU A CA 1
ATOM 594 C C . LEU A 1 72 ? 11.487 -5.194 -15.734 1.00 68.94 72 LEU A C 1
ATOM 596 O O . LEU A 1 72 ? 12.603 -4.791 -16.054 1.00 68.94 72 LEU A O 1
ATOM 600 N N . GLN A 1 73 ? 10.695 -5.834 -16.597 1.00 67.88 73 GLN A N 1
ATOM 601 C CA . GLN A 1 73 ? 11.061 -6.070 -17.990 1.00 67.88 73 GLN A CA 1
ATOM 602 C C . GLN A 1 73 ? 10.870 -4.812 -18.844 1.00 67.88 73 GLN A C 1
ATOM 604 O O . GLN A 1 73 ? 11.733 -4.524 -19.666 1.00 67.88 73 GLN A O 1
ATOM 609 N N . VAL A 1 74 ? 9.800 -4.037 -18.615 1.00 66.12 74 VAL A N 1
ATOM 610 C CA . VAL A 1 74 ? 9.555 -2.759 -19.316 1.00 66.12 74 VAL A CA 1
ATOM 611 C C . VAL A 1 74 ? 10.749 -1.824 -19.170 1.00 66.12 74 VAL A C 1
ATOM 613 O O . VAL A 1 74 ? 11.252 -1.319 -20.166 1.00 66.12 74 VAL A O 1
ATOM 616 N N . TYR A 1 75 ? 11.251 -1.659 -17.948 1.00 64.62 75 TYR A N 1
ATOM 617 C CA . TYR A 1 75 ? 12.371 -0.759 -17.692 1.00 64.62 75 TYR A CA 1
ATOM 618 C C . TYR A 1 75 ? 13.716 -1.321 -18.169 1.00 64.62 75 TYR A C 1
ATOM 620 O O . TYR A 1 75 ? 14.597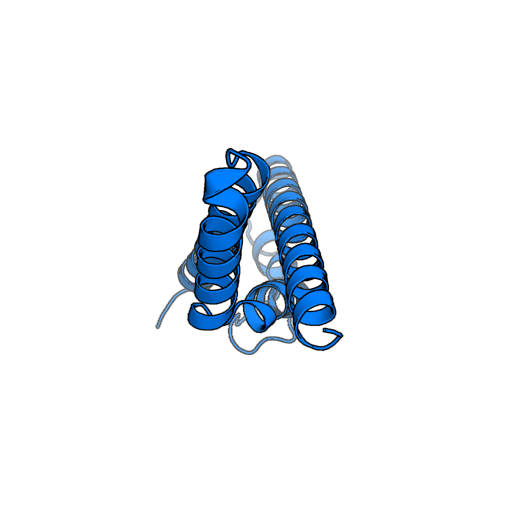 -0.559 -18.543 1.00 64.62 75 TYR A O 1
ATOM 628 N N . LYS A 1 76 ? 13.904 -2.648 -18.195 1.00 66.00 76 LYS A N 1
ATOM 629 C CA . LYS A 1 76 ? 15.137 -3.251 -18.735 1.00 66.00 76 LYS A CA 1
ATOM 630 C C . LYS A 1 76 ? 15.244 -3.066 -20.253 1.00 66.00 76 LYS A C 1
ATOM 632 O O . LYS A 1 76 ? 16.348 -3.005 -20.785 1.00 66.00 76 LYS A O 1
ATOM 637 N N . GLU A 1 77 ? 14.106 -3.046 -20.940 1.00 68.56 77 GLU A N 1
ATOM 638 C CA . GLU A 1 77 ? 14.013 -2.896 -22.395 1.00 68.56 77 GLU A CA 1
ATOM 639 C C . GLU A 1 77 ? 13.991 -1.429 -22.847 1.00 68.56 77 GLU A C 1
ATOM 641 O O . GLU A 1 77 ? 14.123 -1.179 -24.045 1.00 68.56 77 GLU A O 1
ATOM 646 N N . ASP A 1 78 ? 13.827 -0.471 -21.927 1.00 66.12 78 ASP A N 1
ATOM 647 C CA . ASP A 1 78 ? 13.792 0.954 -22.249 1.00 66.12 78 ASP A CA 1
ATOM 648 C C . ASP A 1 78 ? 15.218 1.485 -22.511 1.00 66.12 78 ASP A C 1
ATOM 650 O O . ASP A 1 78 ? 16.033 1.543 -21.584 1.00 66.12 78 ASP A O 1
ATOM 654 N N . PRO A 1 79 ? 15.545 1.901 -23.751 1.00 57.53 79 PRO A N 1
ATOM 655 C CA . PRO A 1 79 ? 16.859 2.446 -24.090 1.00 57.53 79 PRO A CA 1
ATOM 656 C C . PRO A 1 79 ? 17.181 3.772 -23.377 1.00 57.53 79 PRO A C 1
ATOM 658 O O . PRO A 1 79 ? 18.333 4.203 -23.411 1.00 57.53 79 PRO A O 1
ATOM 661 N N . CYS A 1 80 ? 16.201 4.411 -22.729 1.00 62.41 80 CYS A N 1
ATOM 662 C CA . CYS A 1 80 ? 16.383 5.592 -21.886 1.00 62.41 80 CYS A CA 1
ATOM 663 C C . CYS A 1 80 ? 16.515 5.270 -20.385 1.00 62.41 80 CYS A C 1
ATOM 665 O O . CYS A 1 80 ? 16.761 6.187 -19.602 1.00 62.41 80 CYS A O 1
ATOM 667 N N . SER A 1 81 ? 16.377 4.008 -19.962 1.00 67.19 81 SER A N 1
ATOM 668 C CA . SER A 1 81 ? 16.520 3.628 -18.554 1.00 67.19 81 SER A CA 1
ATOM 669 C C . SER A 1 81 ? 17.992 3.575 -18.144 1.00 67.19 81 SER A C 1
ATOM 671 O O . SER A 1 81 ? 18.721 2.644 -18.493 1.00 67.19 81 SER A O 1
ATOM 673 N N . ASP A 1 82 ? 18.423 4.530 -17.324 1.00 76.69 82 ASP A N 1
ATOM 674 C CA . ASP A 1 82 ? 19.717 4.474 -16.646 1.00 76.69 82 ASP A CA 1
ATOM 675 C C . ASP A 1 82 ? 19.665 3.668 -15.327 1.00 76.69 82 ASP A C 1
ATOM 677 O O . ASP A 1 82 ? 18.622 3.182 -14.873 1.00 76.69 82 ASP A O 1
ATOM 681 N N . ARG A 1 83 ? 20.837 3.485 -14.705 1.00 78.25 83 ARG A N 1
ATOM 682 C CA . ARG A 1 83 ? 20.983 2.770 -13.427 1.00 78.25 83 ARG A CA 1
ATOM 683 C C . ARG A 1 83 ? 20.162 3.418 -12.308 1.00 78.25 83 ARG A C 1
ATOM 685 O O . ARG A 1 83 ? 19.610 2.700 -11.472 1.00 78.25 83 ARG A O 1
ATOM 692 N N . ASP A 1 84 ? 20.095 4.742 -12.283 1.00 81.88 84 ASP A N 1
ATOM 693 C CA . ASP A 1 84 ? 19.450 5.500 -11.211 1.00 81.88 84 ASP A CA 1
ATOM 694 C C . ASP A 1 84 ? 17.924 5.375 -11.290 1.00 81.88 84 ASP A C 1
ATOM 696 O O . ASP A 1 84 ? 17.253 5.223 -10.265 1.00 81.88 84 ASP A O 1
ATOM 700 N N . SER A 1 85 ? 17.381 5.314 -12.504 1.00 78.25 85 SER A N 1
ATOM 701 C CA . SER A 1 85 ? 15.975 5.025 -12.786 1.00 78.25 85 SER A CA 1
ATOM 702 C C . SER A 1 85 ? 15.576 3.644 -12.258 1.00 78.25 85 SER A C 1
ATOM 704 O O . SER A 1 85 ? 14.562 3.506 -11.571 1.00 78.25 85 SER A O 1
ATOM 706 N N . MET A 1 86 ? 16.420 2.628 -12.473 1.00 78.25 86 MET A N 1
ATOM 707 C CA . MET A 1 86 ? 16.190 1.286 -11.926 1.00 78.25 86 MET A CA 1
ATOM 708 C C . MET A 1 86 ? 16.265 1.234 -10.401 1.00 78.25 86 MET A C 1
ATOM 710 O O . MET A 1 86 ? 15.414 0.615 -9.762 1.00 78.25 86 MET A O 1
ATOM 714 N N . ILE A 1 87 ? 17.258 1.890 -9.796 1.00 82.19 87 ILE A N 1
ATOM 715 C CA . ILE A 1 87 ? 17.371 1.980 -8.333 1.00 82.19 87 ILE A CA 1
ATOM 716 C C . ILE A 1 87 ? 16.130 2.664 -7.747 1.00 82.19 87 ILE A C 1
ATOM 718 O O . ILE A 1 87 ? 15.576 2.202 -6.748 1.00 82.19 87 ILE A O 1
ATOM 722 N N . THR A 1 88 ? 15.658 3.730 -8.391 1.00 84.56 88 THR A N 1
ATOM 723 C CA . THR A 1 88 ? 14.460 4.467 -7.976 1.00 84.56 88 THR A CA 1
ATOM 724 C C . THR A 1 88 ? 13.215 3.582 -8.023 1.00 84.56 88 THR A C 1
ATOM 726 O O . THR A 1 88 ? 12.473 3.528 -7.040 1.00 84.56 88 THR A O 1
ATOM 729 N N . LEU A 1 89 ? 13.018 2.822 -9.105 1.00 81.06 89 LEU A N 1
ATOM 730 C CA . LEU A 1 89 ? 11.918 1.862 -9.224 1.00 81.06 89 LEU A CA 1
ATOM 731 C C . LEU A 1 89 ? 11.989 0.772 -8.146 1.00 81.06 89 LEU A C 1
ATOM 733 O O . LEU A 1 89 ? 10.983 0.466 -7.507 1.00 81.06 89 LEU A O 1
ATOM 737 N N . CYS A 1 90 ? 13.172 0.207 -7.899 1.00 83.19 90 CYS A N 1
ATOM 738 C CA . CYS A 1 90 ? 13.371 -0.797 -6.853 1.00 83.19 90 CYS A CA 1
ATOM 739 C C . CYS A 1 90 ? 13.010 -0.254 -5.463 1.00 83.19 90 CYS A C 1
ATOM 741 O O . CYS A 1 90 ? 12.315 -0.933 -4.706 1.00 83.19 90 CYS A O 1
ATOM 743 N N . HIS A 1 91 ? 13.416 0.977 -5.135 1.00 87.75 91 HIS A N 1
ATOM 744 C CA . HIS A 1 91 ? 13.024 1.623 -3.880 1.00 87.75 91 HIS A CA 1
ATOM 745 C C . HIS A 1 91 ? 11.512 1.857 -3.796 1.00 87.75 91 HIS A C 1
ATOM 747 O O . HIS A 1 91 ? 10.914 1.608 -2.748 1.00 87.75 91 HIS A O 1
ATOM 753 N N . GLN A 1 92 ? 10.879 2.290 -4.890 1.00 88.50 92 GLN A N 1
ATOM 754 C CA . GLN A 1 92 ? 9.427 2.467 -4.945 1.00 88.50 92 GLN A CA 1
ATOM 755 C C . GLN A 1 92 ? 8.685 1.145 -4.728 1.00 88.50 92 GLN A C 1
ATOM 757 O O . GLN A 1 92 ? 7.752 1.095 -3.928 1.00 88.50 92 GLN A O 1
ATOM 762 N N . LEU A 1 93 ? 9.115 0.063 -5.384 1.00 88.38 93 LEU A N 1
ATOM 763 C CA . LEU A 1 93 ? 8.535 -1.266 -5.199 1.00 88.38 93 LEU A CA 1
ATOM 764 C C . LEU A 1 93 ? 8.720 -1.755 -3.762 1.00 88.38 93 LEU A C 1
ATOM 766 O O . LEU A 1 93 ? 7.749 -2.189 -3.149 1.00 88.38 93 LEU A O 1
ATOM 770 N N . PHE A 1 94 ? 9.927 -1.643 -3.202 1.00 91.50 94 PHE A N 1
ATOM 771 C CA . PHE A 1 94 ? 10.201 -2.046 -1.822 1.00 91.50 94 PHE A CA 1
ATOM 772 C C . PHE A 1 94 ? 9.304 -1.304 -0.826 1.00 91.50 94 PHE A C 1
ATOM 774 O O . PHE A 1 94 ? 8.690 -1.923 0.042 1.00 91.50 94 PHE A O 1
ATOM 781 N N . TYR A 1 95 ? 9.165 0.012 -0.997 1.00 94.31 95 TYR A N 1
ATOM 782 C CA . TYR A 1 95 ? 8.263 0.827 -0.192 1.00 94.31 95 TYR A CA 1
ATOM 783 C C . TYR A 1 95 ? 6.804 0.363 -0.319 1.00 94.31 95 TYR A C 1
ATOM 785 O O . TYR A 1 95 ? 6.134 0.165 0.694 1.00 94.31 95 TYR A O 1
ATOM 793 N N . LEU A 1 96 ? 6.320 0.141 -1.546 1.00 92.62 96 LEU A N 1
ATOM 794 C CA . LEU A 1 96 ? 4.944 -0.281 -1.806 1.00 92.62 96 LEU A CA 1
ATOM 795 C C . LEU A 1 96 ? 4.618 -1.668 -1.247 1.00 92.62 96 LEU A C 1
ATOM 797 O O . LEU A 1 96 ? 3.558 -1.845 -0.645 1.00 92.62 96 LEU A O 1
ATOM 801 N N . PHE A 1 97 ? 5.526 -2.632 -1.403 1.00 92.31 97 PHE A N 1
ATOM 802 C CA . PHE A 1 97 ? 5.386 -3.947 -0.783 1.00 92.31 97 PHE A CA 1
ATOM 803 C C . PHE A 1 97 ? 5.393 -3.840 0.740 1.00 92.31 97 PHE A C 1
ATOM 805 O O . PHE A 1 97 ? 4.536 -4.433 1.387 1.00 92.31 97 PHE A O 1
ATOM 812 N N . GLY A 1 98 ? 6.300 -3.043 1.311 1.00 95.12 98 GLY A N 1
ATOM 813 C CA . GLY A 1 98 ? 6.385 -2.839 2.754 1.00 95.12 98 GLY A CA 1
ATOM 814 C C . GLY A 1 98 ? 5.075 -2.322 3.345 1.00 95.12 98 GLY A C 1
ATOM 815 O O . GLY A 1 98 ? 4.504 -2.958 4.232 1.00 95.12 98 GLY A O 1
ATOM 816 N N . ILE A 1 99 ? 4.554 -1.210 2.818 1.00 94.31 99 ILE A N 1
ATOM 817 C CA . ILE A 1 99 ? 3.300 -0.640 3.328 1.00 94.31 99 ILE A CA 1
ATOM 818 C C . ILE A 1 99 ? 2.103 -1.558 3.068 1.00 94.31 99 ILE A C 1
ATOM 820 O O . ILE A 1 99 ? 1.242 -1.676 3.934 1.00 94.31 99 ILE A O 1
ATOM 824 N N . GLY A 1 100 ? 2.063 -2.244 1.920 1.00 91.94 100 GLY A N 1
ATOM 825 C CA . GLY A 1 100 ? 0.988 -3.176 1.590 1.00 91.94 100 GLY A CA 1
ATOM 826 C C . GLY A 1 100 ? 0.961 -4.394 2.513 1.00 91.94 100 GLY A C 1
ATOM 827 O O . GLY A 1 100 ? -0.109 -4.792 2.967 1.00 91.94 100 GLY A O 1
ATOM 828 N N . CYS A 1 101 ? 2.122 -4.966 2.845 1.00 92.62 101 CYS A N 1
ATOM 829 C CA . CYS A 1 101 ? 2.221 -6.061 3.811 1.00 92.62 101 CYS A CA 1
ATOM 830 C C . CYS A 1 101 ? 1.751 -5.618 5.200 1.00 92.62 101 CYS A C 1
ATOM 832 O O . CYS A 1 101 ? 0.972 -6.325 5.834 1.00 92.62 101 CYS A O 1
ATOM 834 N N . ILE A 1 102 ? 2.186 -4.440 5.663 1.00 93.44 102 ILE A N 1
ATOM 835 C CA . ILE A 1 102 ? 1.795 -3.903 6.975 1.00 93.44 102 ILE A CA 1
ATOM 836 C C . ILE A 1 102 ? 0.278 -3.724 7.061 1.00 93.44 102 ILE A C 1
ATOM 838 O O . ILE A 1 102 ? -0.334 -4.193 8.019 1.00 93.44 102 ILE A O 1
ATOM 842 N N . THR A 1 103 ? -0.347 -3.093 6.062 1.00 92.25 103 THR A N 1
ATOM 843 C CA . THR A 1 103 ? -1.802 -2.886 6.078 1.00 92.25 103 THR A CA 1
ATOM 844 C C . THR A 1 103 ? -2.580 -4.193 5.962 1.00 92.25 103 THR A C 1
ATOM 846 O O . THR A 1 103 ? -3.584 -4.349 6.650 1.00 92.25 103 THR A O 1
ATOM 849 N N . THR A 1 104 ? -2.101 -5.151 5.163 1.00 90.06 104 THR A N 1
ATOM 850 C CA . THR A 1 104 ? -2.710 -6.489 5.054 1.00 90.06 104 THR A CA 1
ATOM 851 C C . THR A 1 104 ? -2.673 -7.222 6.398 1.00 90.06 104 THR A C 1
ATOM 853 O O . THR A 1 104 ? -3.685 -7.756 6.844 1.00 90.06 104 THR A O 1
ATOM 856 N N . MET A 1 105 ? -1.528 -7.211 7.090 1.00 91.44 105 MET A N 1
ATOM 857 C CA . MET A 1 105 ? -1.400 -7.837 8.411 1.00 91.44 105 MET A CA 1
ATOM 858 C C . MET A 1 105 ? -2.274 -7.145 9.464 1.00 91.44 105 MET A C 1
ATOM 860 O O . MET A 1 105 ? -2.935 -7.827 10.242 1.00 91.44 105 MET A O 1
ATOM 864 N N . ALA A 1 106 ? -2.320 -5.809 9.475 1.00 90.81 106 ALA A N 1
ATOM 865 C CA . ALA A 1 106 ? -3.161 -5.053 10.403 1.00 90.81 106 ALA A CA 1
ATOM 866 C C . ALA A 1 106 ? -4.651 -5.382 10.221 1.00 90.81 106 ALA A C 1
ATOM 868 O O . ALA A 1 106 ? -5.366 -5.612 11.192 1.00 90.81 106 ALA A O 1
ATOM 869 N N . HIS A 1 107 ? -5.107 -5.459 8.970 1.00 89.06 107 HIS A N 1
ATOM 870 C CA . HIS A 1 107 ? -6.473 -5.855 8.643 1.00 89.06 107 HIS A CA 1
ATOM 871 C C . HIS A 1 107 ? -6.782 -7.292 9.077 1.00 89.06 107 HIS A C 1
ATOM 873 O O . HIS A 1 107 ? -7.797 -7.518 9.735 1.00 89.06 107 HIS A O 1
ATOM 879 N N . ALA A 1 108 ? -5.880 -8.238 8.802 1.00 87.56 108 ALA A N 1
ATOM 880 C CA . ALA A 1 108 ? -6.039 -9.629 9.221 1.00 87.56 108 ALA A CA 1
ATOM 881 C C . ALA A 1 108 ? -6.160 -9.772 10.747 1.00 87.56 108 ALA A C 1
ATOM 883 O O . ALA A 1 108 ? -6.975 -10.562 11.221 1.00 87.56 108 ALA A O 1
ATOM 884 N N . VAL A 1 109 ? -5.396 -8.988 11.517 1.00 89.00 109 VAL A N 1
ATOM 885 C CA . VAL A 1 109 ? -5.504 -8.957 12.984 1.00 89.00 109 VAL A CA 1
ATOM 886 C C . VAL A 1 109 ? -6.866 -8.419 13.420 1.00 89.00 109 VAL A C 1
ATOM 888 O O . VAL A 1 109 ? -7.532 -9.080 14.207 1.00 89.00 109 VAL A O 1
ATOM 891 N N . LEU A 1 110 ? -7.315 -7.281 12.880 1.00 86.81 110 LEU A N 1
ATOM 892 C CA . LEU A 1 110 ? -8.592 -6.656 13.258 1.00 86.81 110 LEU A CA 1
ATOM 893 C C . LEU A 1 110 ? -9.810 -7.528 12.917 1.00 86.81 110 LEU A C 1
ATOM 895 O O . LEU A 1 110 ? -10.765 -7.618 13.691 1.00 86.81 110 LEU A O 1
ATOM 899 N N . ILE A 1 111 ? -9.777 -8.214 11.773 1.00 79.31 111 ILE A N 1
ATOM 900 C CA . ILE A 1 111 ? -10.802 -9.204 11.435 1.00 79.31 111 ILE A CA 1
ATOM 901 C C . ILE A 1 111 ? -10.680 -10.427 12.351 1.00 79.31 111 ILE A C 1
ATOM 903 O O . ILE A 1 111 ? -11.666 -10.861 12.935 1.00 79.31 111 ILE A O 1
ATOM 907 N N . GLY A 1 112 ? -9.477 -10.963 12.556 1.00 70.44 112 GLY A N 1
ATOM 908 C CA . GLY A 1 112 ? -9.256 -12.097 13.455 1.00 70.44 112 GLY A CA 1
ATOM 909 C C . GLY A 1 112 ? -9.772 -11.858 14.879 1.00 70.44 112 GLY A C 1
ATOM 910 O O . GLY A 1 112 ? -10.351 -12.766 15.471 1.00 70.44 112 GLY A O 1
ATOM 911 N N . THR A 1 113 ? -9.643 -10.636 15.403 1.00 58.56 113 THR A N 1
ATOM 912 C CA . THR A 1 113 ? -10.173 -10.232 16.717 1.00 58.56 113 THR A CA 1
ATOM 913 C C . THR A 1 113 ? -11.688 -10.026 16.746 1.00 58.56 113 THR A C 1
ATOM 915 O O . THR A 1 113 ? -12.283 -10.157 17.806 1.00 58.56 113 THR A O 1
ATOM 918 N N . THR A 1 114 ? -12.331 -9.720 15.613 1.00 54.81 114 THR A N 1
ATOM 919 C CA . THR A 1 114 ? -13.789 -9.481 15.556 1.00 54.81 114 THR A CA 1
ATOM 920 C C . THR A 1 114 ? -14.611 -10.759 15.380 1.00 54.81 114 THR A C 1
ATOM 922 O O . THR A 1 114 ? -15.763 -10.782 15.791 1.00 54.81 114 THR A O 1
ATOM 925 N N . TRP A 1 115 ? -14.038 -11.839 14.831 1.00 50.62 115 TRP A N 1
ATOM 926 C CA . TRP A 1 115 ? -14.697 -13.159 14.734 1.00 50.62 115 TRP A CA 1
ATOM 927 C C . TRP A 1 115 ? -14.382 -14.107 15.905 1.00 50.62 115 TRP A C 1
ATOM 929 O O . TRP A 1 115 ? -14.872 -15.235 15.927 1.00 50.62 115 TRP A O 1
ATOM 939 N N . SER A 1 116 ? -13.535 -13.683 16.847 1.00 44.97 116 SER A N 1
ATOM 940 C CA . SER A 1 116 ? -13.151 -14.458 18.038 1.00 44.97 116 SER A CA 1
ATOM 941 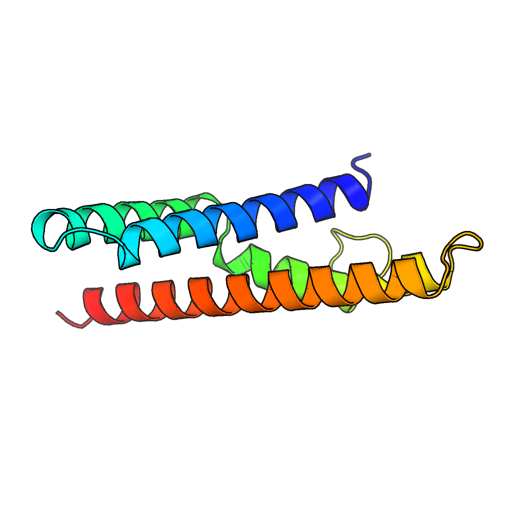C C . SER A 1 116 ? -13.757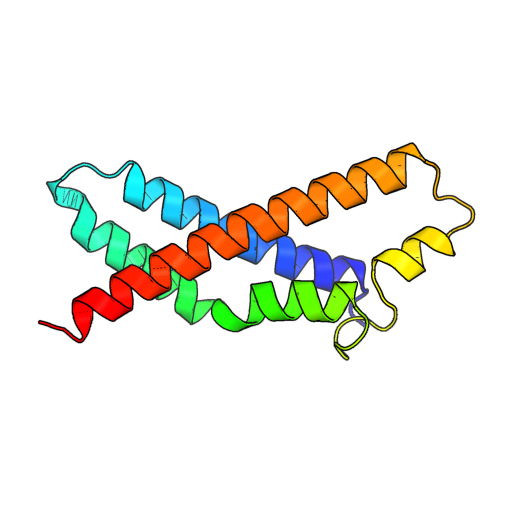 -13.931 19.349 1.00 44.97 116 SER A C 1
ATOM 943 O O . SER A 1 116 ? -13.423 -14.455 20.413 1.00 44.97 116 SER A O 1
ATOM 945 N N . ALA A 1 117 ? -14.662 -12.947 19.268 1.00 40.97 117 ALA A N 1
ATOM 946 C CA . ALA A 1 117 ? -15.478 -12.418 20.366 1.00 40.97 117 ALA A CA 1
ATOM 947 C C . ALA A 1 117 ? -16.951 -12.820 20.188 1.00 40.97 117 ALA A C 1
ATOM 949 O O . ALA A 1 117 ? -17.606 -13.089 21.220 1.00 40.97 117 ALA A O 1
#

Foldseek 3Di:
DQAPVNVVVLLLVLLVVLLVLVVCLVPDDPVCNVVSLVVSLCSCVVSVNVVSLVQLVCLQVVNDPSHPGHPLVVLVPDPPRDPVNVVVVVVSSVVSNVSSVVSVVSNVVSVVVVVVD

Radius of gyration: 16.59 Å; chains: 1; bounding box: 36×23×47 Å